Protein AF-A0A9D4J0K2-F1 (afdb_monomer_lite)

pLDDT: mean 80.41, std 13.57, range [51.66, 97.06]

Organism: Dreissena polymorpha (NCBI:txid45954)

InterPro domains:
  IPR058913 Integrase core domain, putative [PF24764] (2-48)

Foldseek 3Di:
DVVVVPADPPDVVSVVVCCVVCVVVVVVVVVVVVCCQQPDFDDDDPPDPDDGGRPPDDD

Radius of gyration: 19.54 Å; chains: 1; bounding box: 39×16×47 Å

Secondary structure (DSSP, 8-state):
-TTTTS--TT-HHHHHHHHHHHHHHHHHHHHHHHHHHHH-PBPP-TT--PPPBS-----

Structure (mmCIF, N/CA/C/O backbone):
data_AF-A0A9D4J0K2-F1
#
_entry.id   AF-A0A9D4J0K2-F1
#
loop_
_atom_site.group_PDB
_atom_site.id
_atom_site.type_symbol
_atom_site.label_atom_id
_atom_site.label_alt_id
_atom_site.label_comp_id
_atom_site.label_asym_id
_atom_site.label_entity_id
_atom_site.label_seq_id
_atom_site.pdbx_PDB_ins_code
_atom_site.Cartn_x
_atom_site.Cartn_y
_atom_site.Cartn_z
_atom_site.occupancy
_atom_site.B_iso_or_equiv
_atom_site.auth_seq_id
_atom_site.auth_comp_id
_atom_site.auth_asym_id
_atom_site.auth_atom_id
_atom_site.pdbx_PDB_model_num
ATOM 1 N N . MET A 1 1 ? 2.684 8.215 -16.537 1.00 64.56 1 MET A N 1
ATOM 2 C CA . MET A 1 1 ? 3.750 7.190 -16.426 1.00 64.56 1 M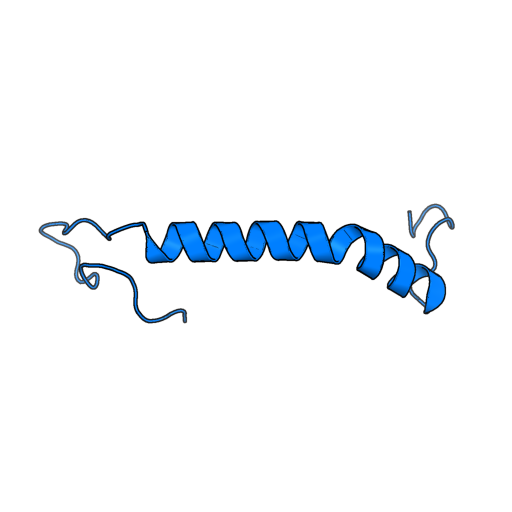ET A CA 1
ATOM 3 C C . MET A 1 1 ? 3.491 6.041 -17.385 1.00 64.56 1 MET A C 1
ATOM 5 O O . MET A 1 1 ? 4.335 5.823 -18.244 1.00 64.56 1 MET A O 1
ATOM 9 N N . VAL A 1 2 ? 2.340 5.363 -17.288 1.00 70.50 2 VAL A N 1
ATOM 10 C CA . VAL A 1 2 ? 1.946 4.328 -18.265 1.00 70.50 2 VAL A CA 1
ATOM 11 C C . VAL A 1 2 ? 1.600 4.960 -19.617 1.00 70.50 2 VAL A C 1
ATOM 13 O O . VAL A 1 2 ? 2.254 4.665 -20.609 1.00 70.50 2 VAL A O 1
ATOM 16 N N . ASP A 1 3 ? 0.704 5.953 -19.634 1.00 70.62 3 ASP A N 1
ATOM 17 C CA . ASP A 1 3 ? 0.275 6.636 -20.874 1.00 70.62 3 ASP A CA 1
ATOM 18 C C . ASP A 1 3 ? 1.377 7.469 -21.550 1.00 70.62 3 ASP A C 1
ATOM 20 O O . ASP A 1 3 ? 1.268 7.854 -22.708 1.00 70.62 3 ASP A O 1
ATOM 24 N N . SER A 1 4 ? 2.466 7.738 -20.825 1.00 81.62 4 SER A N 1
ATOM 25 C CA . SER A 1 4 ? 3.656 8.428 -21.332 1.00 81.62 4 SER A CA 1
ATOM 26 C C . SER A 1 4 ? 4.740 7.464 -21.838 1.00 81.62 4 SER A C 1
ATOM 28 O O . SER A 1 4 ? 5.831 7.914 -22.168 1.00 81.62 4 SER A O 1
ATOM 30 N N . GLY A 1 5 ? 4.491 6.147 -21.830 1.00 79.12 5 GLY A N 1
ATOM 31 C CA . GLY A 1 5 ? 5.432 5.108 -22.276 1.00 79.12 5 GLY A CA 1
ATOM 32 C C . GLY A 1 5 ? 6.630 4.854 -21.349 1.00 79.12 5 GLY A C 1
ATOM 33 O O . GLY A 1 5 ? 7.504 4.062 -21.684 1.00 79.12 5 GLY A O 1
ATOM 34 N N . LEU A 1 6 ? 6.684 5.508 -20.184 1.00 80.31 6 LEU A N 1
ATOM 35 C CA . LEU A 1 6 ? 7.803 5.423 -19.230 1.00 80.31 6 LEU A CA 1
ATOM 36 C C . LEU A 1 6 ? 7.677 4.233 -18.273 1.00 80.31 6 LEU A C 1
ATOM 38 O O . LEU A 1 6 ? 8.662 3.781 -17.695 1.00 80.31 6 LEU A O 1
ATOM 42 N N . LEU A 1 7 ? 6.456 3.743 -18.077 1.00 84.38 7 LEU A N 1
ATOM 43 C CA . LEU A 1 7 ? 6.160 2.609 -17.222 1.00 84.38 7 LEU A CA 1
ATOM 44 C C . LEU A 1 7 ? 5.434 1.544 -18.031 1.00 84.38 7 LEU A C 1
ATOM 46 O O . LEU A 1 7 ? 4.318 1.766 -18.495 1.00 84.38 7 LEU A O 1
ATOM 50 N N . ARG A 1 8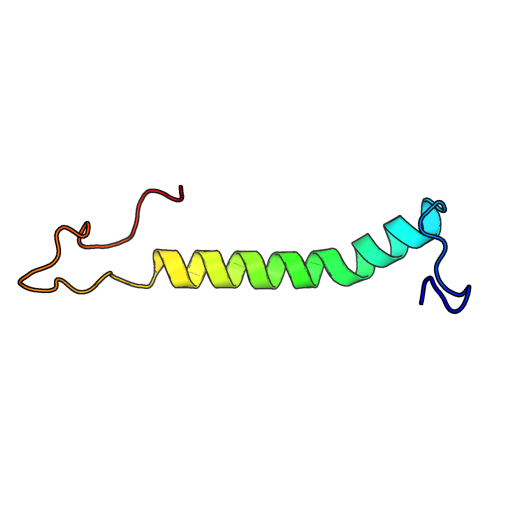 ? 6.058 0.376 -18.139 1.00 87.12 8 ARG A N 1
ATOM 51 C CA . ARG A 1 8 ? 5.451 -0.823 -18.696 1.00 87.12 8 ARG A CA 1
ATOM 52 C C . ARG A 1 8 ? 4.832 -1.637 -17.570 1.00 87.12 8 ARG A C 1
ATOM 54 O O . ARG A 1 8 ? 5.544 -2.147 -16.713 1.00 87.12 8 ARG A O 1
ATOM 61 N N . SER A 1 9 ? 3.505 -1.706 -17.534 1.00 83.38 9 SER A N 1
ATOM 62 C CA . SER A 1 9 ? 2.761 -2.468 -16.522 1.00 83.38 9 SER A CA 1
ATOM 63 C C . SER A 1 9 ? 2.790 -3.980 -16.763 1.00 83.38 9 SER A C 1
ATOM 65 O O . SER A 1 9 ? 2.429 -4.741 -15.871 1.00 83.38 9 SER A O 1
ATOM 67 N N . ASP A 1 10 ? 3.220 -4.407 -17.950 1.00 89.00 10 ASP A N 1
ATOM 68 C CA . ASP A 1 10 ? 3.478 -5.795 -18.331 1.00 89.00 10 ASP A CA 1
ATOM 69 C C . ASP A 1 10 ? 4.921 -6.240 -18.035 1.00 89.00 10 ASP A C 1
ATOM 71 O O . ASP A 1 10 ? 5.212 -7.434 -18.073 1.00 89.00 10 ASP A O 1
ATOM 75 N N . ASP A 1 11 ? 5.824 -5.300 -17.735 1.00 92.06 11 ASP A N 1
ATOM 76 C CA . ASP A 1 11 ? 7.228 -5.591 -17.457 1.00 92.06 11 ASP A CA 1
ATOM 77 C C . ASP A 1 11 ? 7.441 -5.879 -15.956 1.00 92.06 11 ASP A C 1
ATOM 79 O O . ASP A 1 11 ? 7.250 -4.988 -15.116 1.00 92.06 11 ASP A O 1
ATOM 83 N N . PRO A 1 12 ? 7.870 -7.102 -15.589 1.00 92.94 12 PRO A N 1
ATOM 84 C CA . PRO A 1 12 ? 8.085 -7.466 -14.195 1.00 92.94 12 PRO A CA 1
ATOM 85 C C . PRO A 1 12 ? 9.171 -6.621 -13.520 1.00 92.94 12 PRO A C 1
ATOM 87 O O . PRO A 1 12 ? 9.040 -6.320 -12.339 1.00 92.94 12 PRO A O 1
ATOM 90 N N . VAL A 1 13 ? 10.211 -6.179 -14.235 1.00 94.62 13 VAL A N 1
ATOM 91 C CA . VAL A 1 13 ? 11.278 -5.349 -13.650 1.00 94.62 13 VAL A CA 1
ATOM 92 C C . VAL A 1 13 ? 10.721 -3.996 -13.232 1.00 94.62 13 VAL A C 1
ATOM 94 O O . VAL A 1 13 ? 10.972 -3.529 -12.123 1.00 94.62 13 VAL A O 1
ATOM 97 N N . HIS A 1 14 ? 9.912 -3.383 -14.093 1.00 93.38 14 HIS A N 1
ATOM 98 C CA . HIS A 1 14 ? 9.274 -2.107 -13.795 1.00 93.38 14 HIS A CA 1
ATOM 99 C C . HIS A 1 14 ? 8.324 -2.221 -12.594 1.00 93.38 14 HIS A C 1
ATOM 101 O O . HIS A 1 14 ? 8.331 -1.351 -11.719 1.00 93.38 14 HIS A O 1
ATOM 107 N N . LEU A 1 15 ? 7.542 -3.303 -12.517 1.00 92.88 15 LEU A N 1
ATOM 108 C CA . LEU A 1 15 ? 6.669 -3.566 -11.372 1.00 92.88 15 LEU A CA 1
ATOM 109 C C . LEU A 1 15 ? 7.462 -3.771 -10.077 1.00 92.88 15 LEU A C 1
ATOM 111 O O . LEU A 1 15 ? 7.100 -3.187 -9.056 1.00 92.88 15 LEU A O 1
ATOM 115 N N . GLU A 1 16 ? 8.546 -4.546 -10.104 1.00 94.62 16 GLU A N 1
ATOM 116 C CA . GLU A 1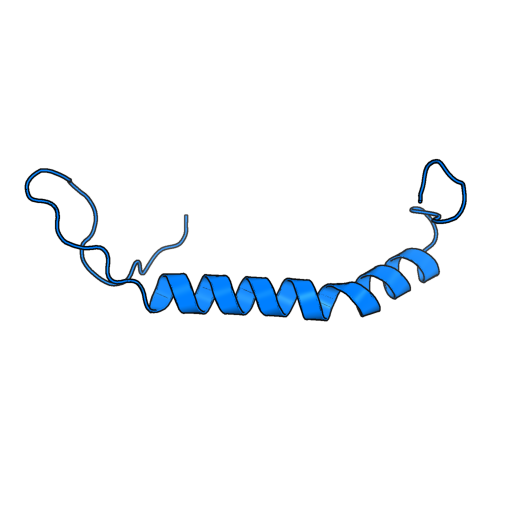 16 ? 9.376 -4.779 -8.919 1.00 94.62 16 GLU A CA 1
ATOM 117 C C . GLU A 1 16 ? 10.109 -3.513 -8.465 1.00 94.62 16 GLU A C 1
ATOM 119 O O . GLU A 1 16 ? 10.185 -3.255 -7.266 1.00 94.62 16 GLU A O 1
ATOM 124 N N . CYS A 1 17 ? 10.564 -2.654 -9.383 1.00 93.62 17 CYS A N 1
ATOM 125 C CA . CYS A 1 17 ? 11.110 -1.344 -9.020 1.00 93.62 17 CYS A CA 1
ATOM 126 C C . CYS A 1 17 ? 10.073 -0.475 -8.297 1.00 93.62 17 CYS A C 1
ATOM 128 O O . CYS A 1 17 ? 10.386 0.139 -7.277 1.00 93.62 17 CYS A O 1
ATOM 130 N N . LEU A 1 18 ? 8.828 -0.440 -8.785 1.00 92.12 18 LEU A N 1
ATOM 131 C CA . LEU A 1 18 ? 7.752 0.275 -8.097 1.00 92.12 18 LEU A CA 1
ATOM 132 C C . LEU A 1 18 ? 7.476 -0.330 -6.721 1.00 92.12 18 LEU A C 1
ATOM 134 O O . LEU A 1 18 ? 7.404 0.399 -5.735 1.00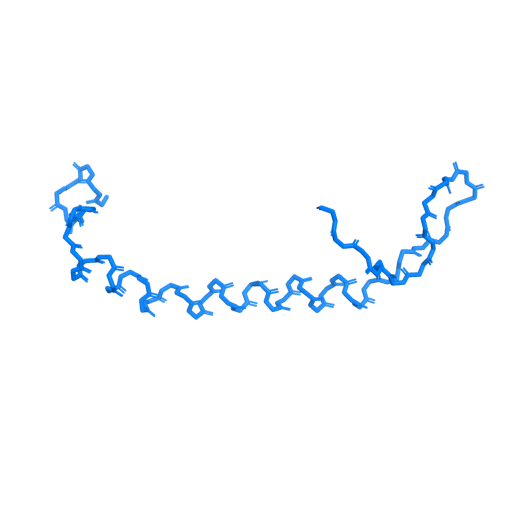 92.12 18 LEU A O 1
ATOM 138 N N . ARG A 1 19 ? 7.357 -1.657 -6.631 1.00 93.19 19 ARG A N 1
ATOM 139 C CA . ARG A 1 19 ? 7.165 -2.352 -5.354 1.00 93.19 19 ARG A CA 1
ATOM 140 C C . ARG A 1 19 ? 8.284 -2.011 -4.379 1.00 93.19 19 ARG A C 1
ATOM 142 O O . ARG A 1 19 ? 7.991 -1.590 -3.271 1.00 93.19 19 ARG A O 1
ATOM 149 N N . PHE A 1 20 ? 9.541 -2.111 -4.791 1.00 94.44 20 PHE A N 1
ATOM 150 C CA . PHE A 1 20 ? 10.686 -1.791 -3.945 1.00 94.44 20 PHE A CA 1
ATOM 151 C C . PHE A 1 20 ? 10.638 -0.350 -3.418 1.00 94.44 20 PHE A C 1
ATOM 153 O O . PHE A 1 20 ? 10.833 -0.124 -2.225 1.00 94.44 20 PHE A O 1
ATOM 160 N N . CYS A 1 21 ? 10.322 0.618 -4.282 1.00 94.44 21 CYS A N 1
ATOM 161 C CA . CYS A 1 21 ? 10.243 2.025 -3.895 1.00 94.44 21 CYS A CA 1
ATOM 162 C C . CYS A 1 21 ? 9.051 2.333 -2.976 1.00 94.44 21 CYS A C 1
ATOM 164 O O . CYS A 1 21 ? 9.185 3.129 -2.048 1.00 94.44 21 CYS A O 1
ATOM 166 N N . PHE A 1 22 ? 7.883 1.736 -3.231 1.00 94.88 22 PHE A N 1
ATOM 167 C CA . PHE A 1 22 ? 6.627 2.144 -2.594 1.00 94.88 22 PHE A CA 1
ATOM 168 C C . PHE A 1 22 ? 6.139 1.207 -1.484 1.00 94.88 22 PHE A C 1
ATOM 170 O O . PHE A 1 22 ? 5.412 1.669 -0.609 1.00 94.88 22 PHE A O 1
ATOM 177 N N . ILE A 1 23 ? 6.546 -0.067 -1.445 1.00 96.25 23 ILE A N 1
ATOM 178 C CA . ILE A 1 23 ? 6.178 -0.997 -0.359 1.00 96.25 23 ILE A CA 1
ATOM 179 C C . ILE A 1 23 ? 6.545 -0.439 1.020 1.00 96.25 23 ILE A C 1
ATOM 181 O O . ILE A 1 23 ? 5.685 -0.496 1.896 1.00 96.25 23 ILE A O 1
ATOM 185 N N . PRO A 1 24 ? 7.744 0.131 1.256 1.00 96.25 24 PRO A N 1
ATOM 186 C CA . PRO A 1 24 ? 8.075 0.679 2.570 1.00 96.25 24 PRO A CA 1
ATOM 187 C C . PRO A 1 24 ? 7.134 1.813 2.997 1.00 96.25 24 PRO A C 1
ATOM 189 O O . PRO A 1 24 ? 6.746 1.879 4.161 1.00 96.25 24 PRO A O 1
ATOM 192 N N . LEU A 1 25 ? 6.728 2.669 2.052 1.00 96.94 25 LEU A N 1
ATOM 193 C CA . LEU A 1 25 ? 5.787 3.763 2.299 1.00 96.94 25 LEU A CA 1
ATOM 194 C C . LEU A 1 25 ? 4.383 3.228 2.606 1.00 96.94 25 LEU A C 1
ATOM 196 O O . LEU A 1 25 ? 3.781 3.604 3.605 1.00 96.94 25 LEU A O 1
ATOM 200 N N . ILE A 1 26 ? 3.894 2.291 1.792 1.00 96.12 26 ILE A N 1
ATOM 201 C CA . ILE A 1 26 ? 2.598 1.640 2.018 1.00 96.12 26 ILE A CA 1
ATOM 202 C C . ILE A 1 26 ? 2.596 0.944 3.385 1.00 96.12 26 ILE A C 1
ATOM 204 O O . ILE A 1 26 ? 1.648 1.082 4.152 1.00 96.12 26 ILE A O 1
ATOM 208 N N . GLN A 1 27 ? 3.671 0.230 3.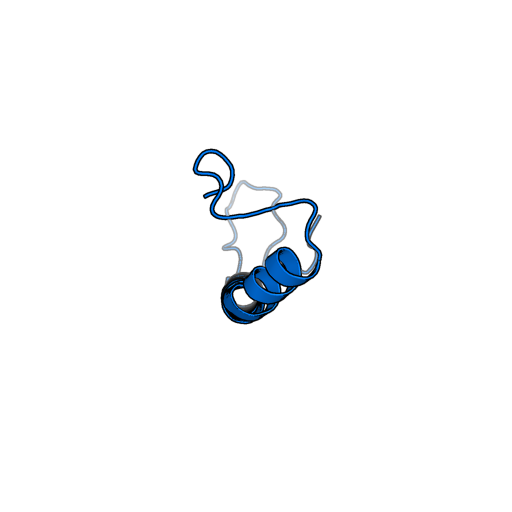726 1.00 95.88 27 GLN A N 1
ATOM 209 C CA . GLN A 1 27 ? 3.793 -0.455 5.008 1.00 95.88 27 GLN A CA 1
ATOM 210 C C . GLN A 1 27 ? 3.821 0.526 6.183 1.00 95.88 27 GLN A C 1
ATOM 212 O O . GLN A 1 27 ? 3.214 0.251 7.218 1.00 95.88 27 GLN A O 1
ATOM 217 N N . HIS A 1 28 ? 4.500 1.665 6.037 1.00 97.06 28 HIS A N 1
ATOM 218 C CA . HIS A 1 28 ? 4.479 2.734 7.032 1.00 97.06 28 HIS A CA 1
ATOM 219 C C . HIS A 1 28 ? 3.047 3.215 7.299 1.00 97.06 28 HIS A C 1
ATOM 221 O O . HIS A 1 28 ? 2.626 3.270 8.455 1.00 97.06 28 HIS A O 1
ATOM 227 N N . ASP A 1 29 ? 2.275 3.486 6.248 1.00 96.50 29 ASP A N 1
ATOM 228 C CA . ASP A 1 29 ? 0.906 3.987 6.384 1.00 96.50 29 ASP A CA 1
ATOM 229 C C . ASP A 1 29 ? -0.034 2.928 6.972 1.00 96.50 29 ASP A C 1
ATOM 231 O O . ASP A 1 29 ? -0.846 3.230 7.847 1.00 96.50 29 ASP A O 1
ATOM 235 N N . LEU A 1 30 ? 0.128 1.660 6.584 1.00 95.12 30 LEU A N 1
ATOM 236 C CA . LEU A 1 30 ? -0.599 0.542 7.192 1.00 95.12 30 LEU A CA 1
ATOM 237 C C . LEU A 1 30 ? -0.287 0.401 8.688 1.00 95.12 30 LEU A C 1
ATOM 239 O O . LEU A 1 30 ? -1.198 0.203 9.500 1.00 95.12 30 LEU A O 1
ATOM 243 N N . ASN A 1 31 ? 0.982 0.543 9.074 1.00 95.12 31 ASN A N 1
ATOM 244 C CA . ASN A 1 31 ? 1.394 0.518 10.476 1.00 95.12 31 ASN A CA 1
ATOM 245 C C . ASN A 1 31 ? 0.799 1.701 11.246 1.00 95.12 31 ASN A C 1
ATOM 247 O O . ASN A 1 31 ? 0.306 1.521 12.361 1.00 95.12 31 ASN A O 1
ATOM 251 N N . PHE A 1 32 ? 0.799 2.895 10.650 1.00 93.44 32 PHE A N 1
ATOM 252 C CA . PHE A 1 32 ? 0.191 4.083 11.237 1.00 93.44 32 PHE A CA 1
ATOM 253 C C . PHE A 1 32 ? -1.316 3.901 11.454 1.00 93.44 32 PHE A C 1
ATOM 255 O O . PHE A 1 32 ? -1.800 4.133 12.561 1.00 93.44 32 PHE A O 1
ATOM 262 N N . CYS A 1 33 ? -2.051 3.421 10.449 1.00 88.81 33 CYS A N 1
ATOM 263 C CA . CYS A 1 33 ? -3.480 3.124 10.562 1.00 88.81 33 CYS A CA 1
ATOM 264 C C . CYS A 1 33 ? -3.759 2.095 11.662 1.00 88.81 33 CYS A C 1
ATOM 266 O O . CYS A 1 33 ? -4.655 2.292 12.480 1.00 88.81 33 CYS A O 1
ATOM 268 N N . THR A 1 34 ? -2.951 1.035 11.731 1.00 86.62 34 THR A N 1
ATOM 269 C CA . 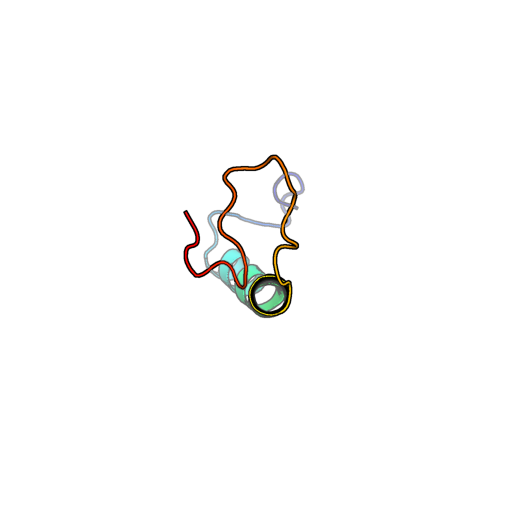THR A 1 34 ? -3.054 0.006 12.775 1.00 86.62 34 THR A CA 1
ATOM 270 C C . THR A 1 34 ? -2.819 0.600 14.162 1.00 86.62 34 THR A C 1
ATOM 272 O O . THR A 1 34 ? -3.593 0.355 15.088 1.00 86.62 34 THR A O 1
ATOM 275 N N . HIS A 1 35 ? -1.778 1.420 14.318 1.00 87.06 35 HIS A N 1
ATOM 276 C CA . HIS A 1 35 ? -1.494 2.108 15.572 1.00 87.06 35 HIS A CA 1
ATOM 277 C C . HIS A 1 35 ? -2.645 3.037 15.965 1.00 87.06 35 HIS A C 1
ATOM 279 O O . HIS A 1 35 ? -3.097 3.006 17.109 1.00 87.06 35 HIS A O 1
ATOM 285 N N . LEU A 1 36 ? -3.130 3.856 15.029 1.00 84.69 36 LEU A N 1
ATOM 286 C CA . LEU A 1 36 ? -4.225 4.791 15.252 1.00 84.69 36 LEU A CA 1
ATOM 287 C C . LEU A 1 36 ? -5.485 4.051 15.703 1.00 84.69 36 LEU A C 1
ATOM 289 O O . LEU A 1 36 ? -6.054 4.409 16.728 1.00 84.69 36 LEU A O 1
ATOM 293 N N . TRP A 1 37 ? -5.867 2.995 14.987 1.00 80.00 37 TRP A N 1
ATOM 294 C CA . TRP A 1 37 ? -7.029 2.166 15.294 1.00 80.00 37 TRP A CA 1
ATOM 295 C C . TRP A 1 37 ? -6.943 1.530 16.684 1.00 80.00 37 TRP A C 1
ATOM 297 O O . TRP A 1 37 ? -7.880 1.626 17.471 1.00 80.00 37 TRP A O 1
ATOM 307 N N . ASN A 1 38 ? -5.793 0.941 17.019 1.00 77.75 38 ASN A N 1
ATOM 308 C CA . ASN A 1 38 ? -5.584 0.294 18.315 1.00 77.75 38 ASN A CA 1
ATOM 309 C C . ASN A 1 38 ? -5.460 1.293 19.476 1.00 77.75 38 ASN A C 1
ATOM 311 O O . ASN A 1 38 ? -5.765 0.952 20.618 1.00 77.75 38 ASN A O 1
ATOM 315 N N . SER A 1 39 ? -5.015 2.521 19.203 1.00 76.00 39 SER A N 1
ATOM 316 C CA . SER A 1 39 ? -4.857 3.566 20.222 1.00 76.00 39 SER A CA 1
ATOM 317 C C . SER A 1 39 ? -6.136 4.369 20.445 1.00 76.00 39 SER A C 1
ATOM 319 O O . SER A 1 39 ? -6.365 4.881 21.544 1.00 76.00 39 SER A O 1
ATOM 321 N N . TYR A 1 40 ? -6.977 4.513 19.418 1.00 71.25 40 TYR A N 1
ATOM 322 C CA . TYR A 1 40 ? -8.225 5.252 19.534 1.00 71.25 40 TYR A CA 1
ATOM 323 C C . TYR A 1 40 ? -9.258 4.427 20.292 1.00 71.25 40 TYR A C 1
ATOM 325 O O . TYR A 1 40 ? -9.821 3.450 19.805 1.00 71.25 40 TYR A O 1
ATOM 333 N N . ARG A 1 41 ? -9.558 4.874 21.509 1.00 65.94 41 ARG A N 1
ATOM 334 C CA . ARG A 1 41 ? -10.700 4.371 22.262 1.00 65.94 41 ARG A CA 1
ATOM 335 C C . ARG A 1 41 ? -11.970 4.995 21.690 1.00 65.94 41 ARG A C 1
ATOM 337 O O . ARG A 1 41 ? -12.136 6.214 21.764 1.00 65.94 41 ARG A O 1
ATOM 344 N N . ILE A 1 42 ? -12.885 4.172 21.177 1.00 70.00 42 ILE A N 1
ATOM 345 C CA . ILE A 1 42 ? -14.222 4.633 20.793 1.00 70.00 42 ILE A CA 1
ATOM 346 C C . ILE A 1 42 ? -14.894 5.178 22.057 1.00 70.00 42 ILE A C 1
ATOM 348 O O . ILE A 1 42 ? -15.085 4.462 23.048 1.00 70.00 42 ILE A O 1
ATOM 352 N N . ARG A 1 43 ? -15.192 6.482 22.048 1.00 65.88 43 ARG A N 1
ATOM 353 C CA . ARG A 1 43 ? -15.882 7.155 23.151 1.00 65.88 43 ARG A CA 1
ATOM 354 C C . ARG A 1 43 ? -17.320 6.654 23.206 1.00 65.88 43 ARG A C 1
ATOM 356 O O . ARG A 1 43 ? -18.001 6.637 22.187 1.00 65.88 43 ARG A O 1
ATOM 363 N N . GLN A 1 44 ? -17.795 6.316 24.404 1.00 62.03 44 GLN A N 1
ATOM 364 C CA . GLN A 1 44 ? -19.193 5.933 24.582 1.00 62.03 44 GLN A CA 1
ATOM 365 C C . GLN A 1 44 ? -20.100 7.118 24.230 1.00 62.03 44 GLN A C 1
ATOM 367 O O . GLN A 1 44 ? -19.967 8.201 24.808 1.00 62.03 44 GLN A O 1
ATOM 372 N N . GLN A 1 45 ? -21.034 6.912 23.305 1.00 69.62 45 GLN A N 1
ATOM 373 C CA . GLN A 1 45 ? -22.099 7.866 22.999 1.00 69.62 45 GLN A CA 1
ATOM 374 C C . GLN A 1 45 ? -23.420 7.326 23.553 1.00 69.62 45 GLN A C 1
ATOM 376 O O . GLN A 1 45 ? -23.756 6.167 23.342 1.00 69.62 45 GLN A O 1
ATOM 381 N N . ARG A 1 46 ? -24.180 8.173 24.266 1.00 69.69 46 ARG A N 1
ATOM 382 C CA . ARG A 1 46 ? -25.375 7.779 25.048 1.00 69.69 46 ARG A CA 1
ATOM 383 C C . ARG A 1 46 ? -26.502 7.109 24.242 1.00 69.69 46 ARG A C 1
ATOM 385 O O . ARG A 1 46 ? -27.376 6.509 24.850 1.00 69.69 46 ARG A O 1
ATOM 392 N N . HIS A 1 47 ? -26.491 7.221 22.914 1.00 71.25 47 HIS A N 1
ATOM 393 C CA . HIS A 1 47 ? -27.567 6.758 22.030 1.00 71.25 47 HIS A CA 1
ATOM 394 C C . HIS A 1 47 ? -27.073 5.946 20.823 1.00 71.25 47 HIS A C 1
ATOM 396 O O . HIS A 1 47 ? -27.814 5.798 19.858 1.00 71.25 47 HIS A O 1
ATOM 402 N N . MET A 1 48 ? -25.834 5.446 20.842 1.00 67.12 48 MET A N 1
ATOM 403 C CA . MET A 1 48 ? -25.332 4.583 19.770 1.00 67.12 48 MET A CA 1
ATOM 404 C C . MET A 1 48 ? -25.106 3.166 20.284 1.00 67.12 48 MET A C 1
ATOM 406 O O . MET A 1 48 ? -24.390 2.970 21.264 1.00 67.12 48 MET A O 1
ATOM 410 N N . GLU A 1 49 ? -25.649 2.183 19.570 1.00 69.31 49 GLU A N 1
ATOM 411 C CA . GLU A 1 49 ? -25.302 0.763 19.707 1.00 69.31 49 GLU A CA 1
ATOM 412 C C . GLU A 1 49 ? -23.935 0.482 19.056 1.00 69.31 49 GLU A C 1
ATOM 414 O O . GLU A 1 49 ? -23.785 -0.397 18.214 1.00 69.31 49 GLU A O 1
ATOM 419 N N . ALA A 1 50 ? -22.920 1.276 19.401 1.00 64.81 50 ALA A N 1
ATOM 420 C CA . ALA A 1 50 ? -21.555 1.051 18.952 1.00 64.81 50 ALA A CA 1
ATOM 421 C C . ALA A 1 50 ? -20.768 0.319 20.054 1.00 64.81 50 ALA A C 1
ATOM 423 O O . ALA A 1 50 ? -20.890 0.677 21.232 1.00 64.81 50 ALA A O 1
ATOM 424 N N . PRO A 1 51 ? -19.949 -0.693 19.712 1.00 63.66 51 PRO A N 1
ATOM 425 C CA . PRO A 1 51 ? -19.070 -1.333 20.679 1.00 63.66 51 PRO A CA 1
ATOM 426 C C . PRO A 1 51 ? -18.108 -0.300 21.280 1.00 63.66 51 PRO A C 1
ATOM 428 O O . PRO A 1 51 ? -17.459 0.477 20.583 1.00 63.66 51 PRO A O 1
ATOM 431 N N . ASN A 1 52 ? -18.046 -0.282 22.608 1.00 59.00 52 ASN A N 1
ATOM 432 C CA . ASN A 1 52 ? -17.240 0.662 23.371 1.00 59.00 52 ASN A CA 1
ATOM 433 C C . ASN A 1 52 ? -15.827 0.103 23.588 1.00 59.00 52 ASN A C 1
ATOM 435 O O . ASN A 1 52 ? -15.687 -1.071 23.921 1.00 59.00 52 ASN A O 1
ATOM 439 N N . GLY A 1 53 ? -14.791 0.946 23.515 1.00 65.38 53 GLY A N 1
ATOM 440 C CA . GLY A 1 53 ? -13.407 0.530 23.787 1.00 65.38 53 GLY A CA 1
ATOM 441 C C . GLY A 1 53 ? -12.514 0.504 22.546 1.00 65.38 53 GLY A C 1
ATOM 442 O O . GLY A 1 53 ? -12.700 1.315 21.643 1.00 65.38 53 GLY A O 1
ATOM 443 N N . ILE A 1 54 ? -11.498 -0.364 22.549 1.00 61.53 54 ILE A N 1
ATOM 444 C CA . ILE A 1 54 ? -10.627 -0.589 21.386 1.00 61.53 54 ILE A CA 1
ATOM 445 C C . ILE A 1 54 ? -11.389 -1.513 20.428 1.00 61.53 54 ILE A C 1
ATOM 447 O O . ILE A 1 54 ? -11.853 -2.566 20.874 1.00 61.53 54 ILE A O 1
ATOM 451 N N . PRO A 1 55 ? -11.545 -1.155 19.148 1.00 63.69 55 PRO A N 1
ATOM 452 C CA . PRO A 1 55 ? -12.230 -2.013 18.197 1.00 63.69 55 PRO A CA 1
ATOM 453 C C . PRO A 1 55 ? -11.408 -3.286 17.938 1.00 63.69 55 PRO A C 1
ATOM 455 O O . PRO A 1 55 ? -10.365 -3.254 17.291 1.00 63.69 55 PRO A O 1
ATOM 458 N N . THR A 1 56 ? -11.884 -4.420 18.456 1.00 65.50 56 THR A N 1
ATOM 459 C CA . THR A 1 56 ? -11.224 -5.736 18.360 1.00 65.50 56 THR A CA 1
ATOM 460 C C . THR A 1 56 ? -11.513 -6.487 17.059 1.00 65.50 56 THR A C 1
ATOM 462 O O . THR A 1 56 ? -10.972 -7.571 16.856 1.00 65.50 56 THR A O 1
ATOM 465 N N . VAL A 1 57 ? -12.354 -5.936 16.176 1.00 57.44 57 VAL A N 1
ATOM 466 C CA . VAL A 1 57 ? -12.749 -6.560 14.906 1.00 57.44 57 VAL A CA 1
ATOM 467 C C . VAL A 1 57 ? -12.629 -5.530 13.785 1.00 57.44 57 VAL A C 1
ATOM 469 O O . VAL A 1 57 ? -13.244 -4.466 13.857 1.00 57.44 57 VAL A O 1
ATOM 472 N N . MET A 1 58 ? -11.836 -5.848 12.761 1.00 56.12 58 MET A N 1
ATOM 473 C CA . MET A 1 58 ? -11.910 -5.198 11.451 1.00 56.12 58 MET A CA 1
ATOM 474 C C . MET A 1 58 ? -12.817 -6.071 10.572 1.00 56.12 58 MET A C 1
ATOM 476 O O . MET A 1 58 ? -12.535 -7.262 10.432 1.00 56.12 58 MET A O 1
ATOM 480 N N . TYR A 1 59 ? -13.919 -5.510 10.067 1.00 51.66 59 TYR A N 1
ATOM 481 C CA . TYR A 1 59 ? -14.793 -6.144 9.069 1.00 51.66 59 TYR A CA 1
ATOM 482 C C . TYR A 1 59 ? -14.371 -5.741 7.658 1.00 51.66 59 TYR A C 1
ATOM 484 O O . TYR A 1 59 ? -13.927 -4.580 7.504 1.00 51.66 59 TYR A O 1
#

Sequence (59 aa):
MVDSGLLRSDDPVHLECLRFCFIPLIQHDLNFCTHLWNSYRIRQQRHMEAPNGIPTVMY